Protein AF-Q8L2S4-F1 (afdb_monomer)

pLDDT: mean 97.11, std 3.98, range [62.53, 98.75]

Mean predicted aligned error: 3.47 Å

Organism: Escherichia coli (NCBI:txid562)

Structure (mmCIF, N/CA/C/O backbone):
data_AF-Q8L2S4-F1
#
_entry.id   AF-Q8L2S4-F1
#
loop_
_atom_site.group_PDB
_atom_site.id
_atom_site.type_symbol
_atom_site.label_atom_id
_atom_site.label_alt_id
_atom_site.label_comp_id
_atom_site.label_asym_id
_atom_site.label_entity_id
_atom_site.label_seq_id
_atom_site.pdbx_PDB_ins_code
_atom_site.Cartn_x
_atom_site.Cartn_y
_atom_site.Cartn_z
_atom_site.occupancy
_atom_site.B_iso_or_equiv
_atom_site.auth_seq_id
_atom_site.auth_comp_id
_atom_site.auth_asym_id
_atom_site.auth_atom_id
_atom_site.pdbx_PDB_model_num
ATOM 1 N N . HIS A 1 1 ? 4.670 1.038 -24.789 1.00 62.53 1 HIS A N 1
ATOM 2 C CA . HIS A 1 1 ? 5.705 1.836 -25.484 1.00 62.53 1 HIS A CA 1
ATOM 3 C C . HIS A 1 1 ? 5.325 3.302 -25.669 1.00 62.53 1 HIS A C 1
ATOM 5 O O . HIS A 1 1 ? 6.078 4.138 -25.204 1.00 62.53 1 HIS A O 1
ATOM 11 N N . ARG A 1 2 ? 4.176 3.656 -26.270 1.00 87.12 2 ARG A N 1
ATOM 12 C CA . ARG A 1 2 ? 3.848 5.075 -26.542 1.00 87.12 2 ARG A CA 1
ATOM 13 C C . ARG A 1 2 ? 3.612 5.957 -25.303 1.00 87.12 2 ARG A C 1
ATOM 15 O O . ARG A 1 2 ? 3.816 7.153 -25.403 1.00 87.12 2 ARG A O 1
ATOM 22 N N . THR A 1 3 ? 3.218 5.381 -24.165 1.00 95.31 3 THR A N 1
ATOM 23 C CA . THR A 1 3 ? 2.915 6.145 -22.934 1.00 95.31 3 THR A CA 1
ATOM 24 C C . THR A 1 3 ? 4.003 6.004 -21.869 1.00 95.31 3 THR A C 1
ATOM 26 O O . THR A 1 3 ? 4.520 6.996 -21.376 1.00 95.31 3 THR A O 1
ATOM 29 N N . ILE A 1 4 ? 4.390 4.766 -21.539 1.00 97.12 4 ILE A N 1
ATOM 30 C CA . ILE A 1 4 ? 5.335 4.497 -20.441 1.00 97.12 4 ILE A CA 1
ATOM 31 C C . ILE A 1 4 ? 6.763 4.950 -20.766 1.00 97.12 4 ILE A C 1
ATOM 33 O O . ILE A 1 4 ? 7.438 5.501 -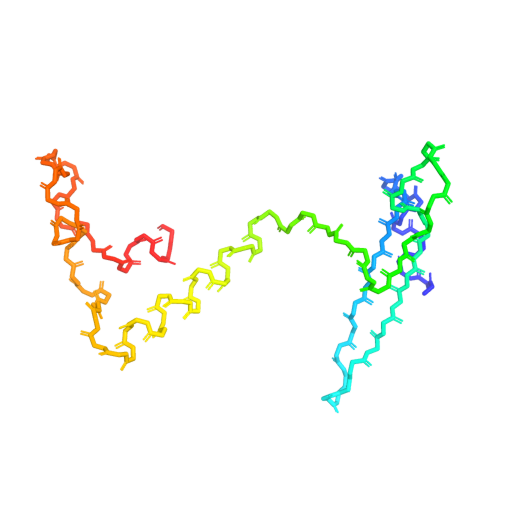19.907 1.00 97.12 4 ILE A O 1
ATOM 37 N N . THR A 1 5 ? 7.235 4.746 -21.999 1.00 95.44 5 THR A N 1
ATOM 38 C CA . THR A 1 5 ? 8.617 5.098 -22.356 1.00 95.44 5 THR A CA 1
ATOM 39 C C . THR A 1 5 ? 8.853 6.617 -22.294 1.00 95.44 5 THR A C 1
ATOM 41 O O . THR A 1 5 ? 9.822 7.001 -21.643 1.00 95.44 5 THR A O 1
ATOM 44 N N . PRO A 1 6 ? 7.978 7.486 -22.849 1.00 97.31 6 PRO A N 1
ATOM 45 C CA . PRO A 1 6 ? 8.102 8.932 -22.644 1.00 97.31 6 PRO A CA 1
ATOM 46 C C . PRO A 1 6 ? 8.023 9.350 -21.171 1.00 97.31 6 PRO A C 1
ATOM 48 O O . PRO A 1 6 ? 8.854 10.136 -20.732 1.00 97.31 6 PRO A O 1
ATOM 51 N N . LEU A 1 7 ? 7.103 8.767 -20.387 1.00 98.06 7 LEU A N 1
ATOM 52 C CA . LEU A 1 7 ? 6.988 9.041 -18.948 1.00 98.06 7 LEU A CA 1
ATOM 53 C C . LEU A 1 7 ? 8.299 8.756 -18.203 1.00 98.06 7 LEU A C 1
ATOM 55 O O . LEU A 1 7 ? 8.754 9.571 -17.406 1.00 98.06 7 LEU A O 1
ATOM 59 N N . MET A 1 8 ? 8.917 7.599 -18.459 1.00 97.94 8 MET A N 1
ATOM 60 C CA . MET A 1 8 ? 10.182 7.241 -17.817 1.00 97.94 8 MET A CA 1
ATOM 61 C C . MET A 1 8 ? 11.315 8.198 -18.194 1.00 97.94 8 MET A C 1
ATOM 63 O O . MET A 1 8 ? 12.145 8.502 -17.344 1.00 97.94 8 MET A O 1
ATOM 67 N N . GLN A 1 9 ? 11.348 8.674 -19.443 1.00 96.94 9 GLN A N 1
ATOM 68 C CA . GLN A 1 9 ? 12.338 9.653 -19.896 1.00 96.94 9 GLN A CA 1
ATOM 69 C C . GLN A 1 9 ? 12.138 11.011 -19.219 1.00 96.94 9 GLN A C 1
ATOM 71 O O . GLN A 1 9 ? 13.094 11.569 -18.692 1.00 96.94 9 GLN A O 1
ATOM 76 N N . GLU A 1 10 ? 10.904 11.515 -19.197 1.00 98.06 10 GLU A N 1
ATOM 77 C CA . GLU A 1 10 ? 10.555 12.811 -18.606 1.00 98.06 10 GLU A CA 1
ATOM 78 C C . GLU A 1 10 ? 10.840 12.858 -17.098 1.00 98.06 10 GLU A C 1
ATOM 80 O O . GLU A 1 10 ? 11.341 13.855 -16.588 1.00 98.06 10 GLU A O 1
ATOM 85 N N . GLN A 1 11 ? 10.561 11.760 -16.392 1.00 98.25 11 GLN A N 1
ATOM 86 C CA . GLN A 1 11 ? 10.706 11.661 -14.936 1.00 98.25 11 GLN A CA 1
ATOM 87 C C . GLN A 1 11 ? 12.039 11.032 -14.496 1.00 98.25 11 GLN A C 1
ATOM 89 O O . GLN A 1 11 ? 12.223 10.752 -13.313 1.00 98.25 11 GLN A O 1
ATOM 94 N N . ALA A 1 12 ? 12.954 10.766 -15.437 1.00 97.81 12 ALA A N 1
ATOM 95 C CA . ALA A 1 12 ? 14.228 10.084 -15.193 1.00 97.81 12 ALA A CA 1
ATOM 96 C C . ALA A 1 12 ? 14.089 8.782 -14.367 1.00 97.81 12 ALA A C 1
ATOM 98 O O . ALA A 1 12 ? 14.913 8.482 -13.502 1.00 97.81 12 ALA A O 1
ATOM 99 N N . ILE A 1 13 ? 13.039 7.993 -14.632 1.00 98.31 13 ILE A N 1
ATOM 100 C CA . ILE A 1 13 ? 12.745 6.758 -13.893 1.00 98.31 13 ILE A CA 1
ATOM 101 C C . ILE A 1 13 ? 13.683 5.645 -14.384 1.00 98.31 13 ILE A C 1
ATOM 103 O O . ILE A 1 13 ? 13.612 5.265 -15.558 1.00 98.31 13 ILE A O 1
ATOM 107 N N . PRO A 1 14 ? 14.530 5.066 -13.513 1.00 97.88 14 PRO A N 1
ATOM 108 C CA . PRO A 1 14 ? 15.558 4.115 -13.934 1.00 97.88 14 PRO A CA 1
ATOM 109 C C . PRO A 1 14 ? 15.007 2.746 -14.339 1.00 97.88 14 PRO A C 1
ATOM 111 O O . PRO A 1 14 ? 15.584 2.086 -15.205 1.00 97.88 14 PRO A O 1
ATOM 114 N N . GLY A 1 15 ? 13.887 2.323 -13.755 1.00 98.19 15 GLY A N 1
ATOM 115 C CA . GLY A 1 15 ? 13.252 1.045 -14.039 1.00 98.19 15 GLY A CA 1
ATOM 116 C C . GLY A 1 15 ? 11.784 1.043 -13.639 1.00 98.19 15 GLY A C 1
ATOM 117 O O . GLY A 1 15 ? 11.393 1.692 -12.673 1.00 98.19 15 GLY A O 1
ATOM 118 N N . MET A 1 16 ? 10.960 0.330 -14.404 1.00 98.50 16 MET A N 1
ATOM 119 C CA . MET A 1 16 ? 9.521 0.246 -14.168 1.00 98.50 16 MET A CA 1
ATOM 120 C C . MET A 1 16 ? 8.986 -1.126 -14.576 1.00 98.50 16 MET A C 1
ATOM 122 O O . MET A 1 16 ? 9.360 -1.659 -15.622 1.00 98.50 16 MET A O 1
ATOM 126 N N . ALA A 1 17 ? 8.073 -1.667 -13.772 1.00 98.44 17 ALA A N 1
ATOM 127 C CA . ALA A 1 17 ? 7.230 -2.801 -14.127 1.00 98.44 17 ALA A CA 1
ATOM 128 C C . ALA A 1 17 ? 5.765 -2.348 -14.163 1.00 98.44 17 ALA A C 1
ATOM 130 O O . ALA A 1 17 ? 5.309 -1.635 -13.273 1.00 98.44 17 ALA A O 1
ATOM 131 N N . VAL A 1 18 ? 5.025 -2.758 -15.193 1.00 98.25 18 VAL A N 1
ATOM 132 C CA . VAL A 1 18 ? 3.602 -2.442 -15.363 1.00 98.25 18 VAL A CA 1
ATOM 133 C C . VAL A 1 18 ? 2.834 -3.725 -15.638 1.00 98.25 18 VAL A C 1
ATOM 135 O O . VAL A 1 18 ? 3.200 -4.493 -16.529 1.00 98.25 18 VAL A O 1
ATOM 138 N N . ALA A 1 19 ? 1.742 -3.924 -14.903 1.00 97.94 19 ALA A N 1
ATOM 139 C CA . ALA A 1 19 ? 0.744 -4.944 -15.189 1.00 97.94 19 ALA A CA 1
ATOM 140 C C . ALA A 1 19 ? -0.548 -4.280 -15.685 1.00 97.94 19 ALA A C 1
ATOM 142 O O . ALA A 1 19 ? -1.051 -3.348 -15.060 1.00 97.94 19 ALA A O 1
ATOM 143 N N . VAL A 1 20 ? -1.097 -4.770 -16.795 1.00 98.06 20 VAL A N 1
ATOM 144 C CA . VAL A 1 20 ? -2.416 -4.384 -17.310 1.00 98.06 20 VAL A CA 1
ATOM 145 C C . VAL A 1 20 ? -3.314 -5.609 -17.255 1.00 98.06 20 VAL A C 1
ATOM 147 O O . VAL A 1 20 ? -3.002 -6.626 -17.870 1.00 98.06 20 VAL A O 1
ATOM 150 N N . ILE A 1 21 ? -4.430 -5.520 -16.534 1.00 98.19 21 ILE A N 1
ATOM 151 C CA . ILE A 1 21 ? -5.447 -6.571 -16.517 1.00 98.19 21 ILE A CA 1
ATOM 152 C C . ILE A 1 21 ? -6.534 -6.182 -17.518 1.00 98.19 21 ILE A C 1
ATOM 154 O O . ILE A 1 21 ? -7.212 -5.173 -17.340 1.00 98.19 21 ILE A O 1
ATOM 158 N N . TYR A 1 22 ? -6.703 -6.977 -18.573 1.00 97.94 22 TYR A N 1
ATOM 159 C CA . TYR A 1 22 ? -7.706 -6.745 -19.611 1.00 97.94 22 TYR A CA 1
ATOM 160 C C . TYR A 1 22 ? -8.482 -8.029 -19.884 1.00 97.94 22 TYR A C 1
ATOM 162 O O . TYR A 1 22 ? -7.886 -9.080 -20.109 1.00 97.94 22 TYR A O 1
ATOM 170 N N . GLN A 1 23 ? -9.817 -7.954 -19.826 1.00 97.75 23 GLN A N 1
ATOM 171 C CA . GLN A 1 23 ? -10.706 -9.117 -19.983 1.00 97.75 23 GLN A CA 1
ATOM 172 C C . GLN A 1 23 ? -10.299 -10.304 -19.083 1.00 97.75 23 GLN A C 1
ATOM 174 O O . GLN A 1 23 ? -10.255 -11.454 -19.516 1.00 97.75 23 GLN A O 1
ATOM 179 N N . GLY A 1 24 ? -9.939 -10.00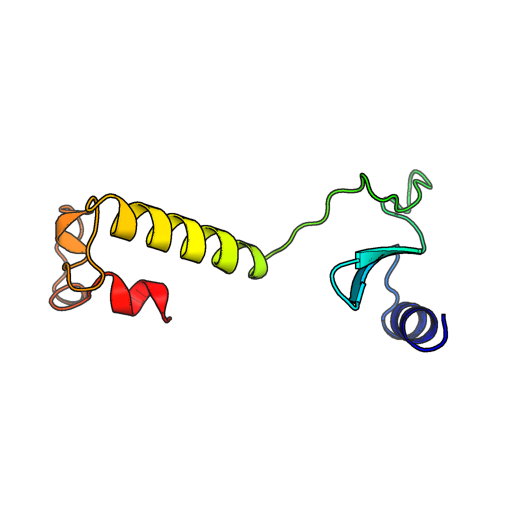9 -17.829 1.00 97.69 24 GLY A N 1
ATOM 180 C CA . GLY A 1 24 ? -9.512 -11.007 -16.842 1.00 97.69 24 GLY A CA 1
ATOM 181 C C . GLY A 1 24 ? -8.109 -11.587 -17.058 1.00 97.69 24 GLY A C 1
ATOM 182 O O . GLY A 1 24 ? -7.693 -12.441 -16.281 1.00 97.69 24 GLY A O 1
ATOM 183 N N . LYS A 1 25 ? -7.361 -11.138 -18.075 1.00 98.12 25 LYS A N 1
ATOM 184 C CA . LYS A 1 25 ? -6.007 -11.623 -18.373 1.00 98.12 25 LYS A CA 1
ATOM 185 C C . LYS A 1 25 ? -4.951 -10.582 -18.001 1.00 98.12 25 LYS A C 1
ATOM 187 O O . LYS A 1 25 ? -5.096 -9.421 -18.396 1.00 98.12 25 LYS A O 1
ATOM 192 N N . PRO A 1 26 ? -3.892 -10.966 -17.269 1.00 97.94 26 PRO A N 1
ATOM 193 C CA . PRO A 1 26 ? -2.788 -10.069 -16.975 1.00 97.94 26 PRO A CA 1
ATOM 194 C C . PRO A 1 26 ? -1.787 -10.019 -18.136 1.00 97.94 26 PRO A C 1
ATOM 196 O O . PRO A 1 26 ? -1.422 -11.042 -18.715 1.00 97.94 26 PRO A O 1
ATOM 199 N N . TYR A 1 27 ? -1.304 -8.818 -18.433 1.00 98.00 27 TYR A N 1
ATOM 200 C CA . TYR A 1 27 ? -0.211 -8.549 -19.361 1.00 98.00 27 TYR A CA 1
ATOM 201 C C . TYR A 1 27 ? 0.863 -7.759 -18.624 1.00 98.00 27 TYR A C 1
ATOM 203 O O . TYR A 1 27 ? 0.559 -6.747 -17.994 1.00 98.00 27 TYR A O 1
ATOM 211 N N . TYR A 1 28 ? 2.110 -8.210 -18.707 1.00 97.81 28 TYR A N 1
ATOM 212 C CA . TYR A 1 28 ? 3.225 -7.638 -17.957 1.00 97.81 28 TYR A CA 1
ATOM 213 C C . TYR A 1 28 ? 4.248 -7.019 -18.896 1.00 97.81 28 TYR A C 1
ATOM 215 O O . TYR A 1 28 ? 4.583 -7.592 -19.933 1.00 97.81 28 TYR A O 1
ATOM 223 N N . PHE A 1 29 ? 4.789 -5.880 -18.488 1.00 98.06 29 PHE A N 1
ATOM 224 C CA . PHE A 1 29 ? 5.786 -5.142 -19.243 1.00 98.06 29 PHE A CA 1
ATOM 225 C C . PHE A 1 29 ? 6.847 -4.606 -18.286 1.00 98.06 29 PHE A C 1
ATOM 227 O O . PHE A 1 29 ? 6.507 -4.073 -17.229 1.00 98.06 29 PHE A O 1
ATOM 234 N N . THR A 1 30 ? 8.120 -4.734 -18.649 1.00 98.25 30 THR A N 1
ATOM 235 C CA . THR A 1 30 ? 9.240 -4.230 -17.849 1.00 98.25 30 THR A CA 1
ATOM 236 C C . THR A 1 30 ? 10.155 -3.351 -18.692 1.00 98.25 30 THR A C 1
ATOM 238 O O . THR A 1 30 ? 10.309 -3.555 -19.898 1.00 98.25 30 THR A O 1
ATOM 241 N N . TRP A 1 31 ? 10.754 -2.349 -18.053 1.00 98.31 31 TRP A N 1
ATOM 242 C CA . TRP A 1 31 ? 11.713 -1.431 -18.660 1.00 98.31 31 TRP A CA 1
ATOM 243 C C . TRP A 1 31 ? 12.837 -1.111 -17.685 1.00 98.31 31 TRP A C 1
ATOM 245 O O . TRP A 1 31 ? 12.618 -1.026 -16.477 1.00 98.31 31 TRP A O 1
ATOM 255 N N . GLY A 1 32 ? 14.017 -0.833 -18.238 1.00 97.81 32 GLY A N 1
ATOM 256 C CA . GLY A 1 32 ? 15.134 -0.270 -17.490 1.00 97.81 32 GLY A CA 1
ATOM 257 C C . GLY A 1 32 ? 15.736 -1.228 -16.463 1.00 97.81 32 GLY A C 1
ATOM 258 O O . GLY A 1 32 ? 15.759 -2.447 -16.656 1.00 97.81 32 GLY A O 1
ATOM 259 N N . LYS A 1 33 ? 16.274 -0.652 -15.389 1.00 98.50 33 LYS A N 1
ATOM 260 C CA . LYS A 1 33 ? 17.098 -1.339 -14.394 1.00 98.50 33 LYS A CA 1
ATOM 261 C C . LYS A 1 33 ? 16.499 -1.209 -13.000 1.00 98.50 33 LYS A C 1
ATOM 263 O O . LYS A 1 33 ? 16.103 -0.120 -12.596 1.00 98.50 33 LYS A O 1
ATOM 268 N N . ALA A 1 34 ? 16.468 -2.323 -12.278 1.00 98.12 34 ALA A N 1
ATOM 269 C CA . ALA A 1 34 ? 16.159 -2.356 -10.853 1.00 98.12 34 ALA A CA 1
ATOM 270 C C . ALA A 1 34 ? 17.340 -1.833 -10.021 1.00 98.12 34 ALA A C 1
ATOM 272 O O . ALA A 1 34 ? 17.147 -1.229 -8.974 1.00 98.12 34 ALA A O 1
ATOM 273 N N . ASP A 1 35 ? 18.560 -2.038 -10.524 1.00 98.12 35 ASP A N 1
ATOM 274 C CA . ASP A 1 35 ? 19.797 -1.553 -9.925 1.00 98.12 35 ASP A CA 1
ATOM 275 C C . ASP A 1 35 ? 20.690 -0.976 -11.027 1.00 98.12 35 ASP A C 1
ATOM 277 O O . ASP A 1 35 ? 21.132 -1.686 -11.938 1.00 98.12 35 ASP A O 1
ATOM 281 N N . ILE A 1 36 ? 20.923 0.336 -10.971 1.00 97.31 36 ILE A N 1
ATOM 282 C CA . ILE A 1 36 ? 21.728 1.046 -11.969 1.00 97.31 36 ILE A CA 1
ATOM 283 C C . ILE A 1 36 ? 23.202 0.658 -11.844 1.00 97.31 36 ILE A C 1
ATOM 285 O O . ILE A 1 36 ? 23.848 0.427 -12.868 1.00 97.31 36 ILE A O 1
ATOM 289 N N . ALA A 1 37 ? 23.715 0.583 -10.613 1.00 97.81 37 ALA A N 1
ATOM 290 C CA . ALA A 1 37 ? 25.128 0.365 -10.328 1.00 97.81 37 ALA A CA 1
ATOM 291 C C . ALA A 1 37 ? 25.563 -1.043 -10.745 1.00 97.81 37 ALA A C 1
ATOM 293 O O . ALA A 1 37 ? 26.591 -1.203 -11.399 1.00 97.81 37 ALA A O 1
ATOM 294 N N . ASN A 1 38 ? 24.734 -2.044 -10.445 1.00 97.44 38 ASN A N 1
ATOM 295 C CA . ASN A 1 38 ? 25.002 -3.443 -10.788 1.00 97.44 38 ASN A CA 1
ATOM 296 C C . ASN A 1 38 ? 24.434 -3.860 -12.152 1.00 97.44 38 ASN A C 1
ATOM 298 O O . ASN A 1 38 ? 24.525 -5.020 -12.543 1.00 97.44 38 ASN A O 1
ATOM 302 N N . ASN A 1 39 ? 23.855 -2.919 -12.903 1.00 96.50 39 ASN A N 1
ATOM 303 C CA . ASN A 1 39 ? 23.273 -3.167 -14.220 1.00 96.50 39 ASN A CA 1
ATOM 304 C C . ASN A 1 39 ? 22.188 -4.270 -14.227 1.00 96.50 39 ASN A C 1
ATOM 306 O O . ASN A 1 39 ? 22.041 -4.994 -15.213 1.00 96.50 39 ASN A O 1
ATOM 310 N N . HIS A 1 40 ? 21.414 -4.405 -13.146 1.00 98.25 40 HIS A N 1
ATOM 311 C CA . HIS A 1 40 ? 20.381 -5.437 -13.050 1.00 98.25 40 HIS A CA 1
ATOM 312 C C . HIS A 1 40 ? 19.072 -4.971 -13.697 1.00 98.25 40 HIS A C 1
ATOM 314 O O . HIS A 1 40 ? 18.543 -3.924 -13.309 1.00 98.25 40 HIS A O 1
ATOM 320 N N . PRO A 1 41 ? 18.513 -5.726 -14.660 1.00 98.44 41 PRO A N 1
ATOM 321 C CA . PRO A 1 41 ? 17.274 -5.350 -15.326 1.00 98.44 41 PRO A CA 1
ATOM 322 C C . PRO A 1 41 ? 16.069 -5.491 -14.394 1.00 98.44 41 PRO A C 1
ATOM 324 O O . PRO A 1 41 ? 16.055 -6.323 -13.486 1.00 98.44 41 PRO A O 1
ATOM 327 N N . VAL A 1 42 ? 15.018 -4.713 -14.662 1.00 98.62 42 VAL A N 1
ATOM 328 C CA . VAL A 1 42 ? 13.703 -4.997 -14.075 1.00 98.62 42 VAL A CA 1
ATOM 329 C C . VAL A 1 42 ? 13.133 -6.264 -14.707 1.00 98.62 42 VAL A C 1
ATOM 331 O O . VAL A 1 42 ? 13.038 -6.387 -15.931 1.00 98.62 42 VAL A O 1
ATOM 334 N N . THR A 1 43 ? 12.700 -7.189 -13.861 1.00 98.38 43 THR A N 1
ATOM 335 C CA . THR A 1 43 ? 12.014 -8.426 -14.241 1.00 98.38 43 THR A CA 1
ATOM 336 C C . THR A 1 43 ? 10.660 -8.504 -13.538 1.00 98.38 43 THR A C 1
ATOM 338 O O . THR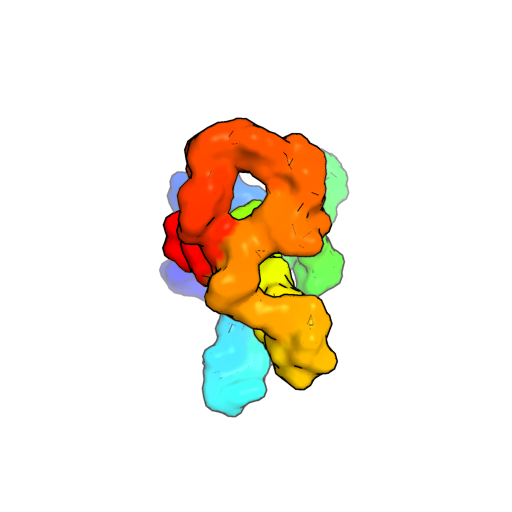 A 1 43 ? 10.343 -7.677 -12.684 1.00 98.38 43 THR A O 1
ATOM 341 N N . GLN A 1 44 ? 9.847 -9.511 -13.864 1.00 97.94 44 GLN A N 1
ATOM 342 C CA . GLN A 1 44 ? 8.602 -9.767 -13.125 1.00 97.94 44 GLN A CA 1
ATOM 343 C C . GLN A 1 44 ? 8.854 -10.196 -11.669 1.00 97.94 44 GLN A C 1
ATOM 345 O O . GLN A 1 44 ? 7.932 -10.176 -10.862 1.00 97.94 44 GLN A O 1
ATOM 350 N N . GLN A 1 45 ? 10.086 -10.587 -11.334 1.00 98.19 45 GLN A N 1
ATOM 351 C CA . GLN A 1 45 ? 10.496 -11.013 -9.998 1.00 98.19 45 GLN A CA 1
ATOM 352 C C . GLN A 1 45 ? 11.085 -9.861 -9.171 1.00 98.19 45 GLN A C 1
ATOM 354 O O . GLN A 1 45 ? 11.376 -10.039 -7.990 1.00 98.19 45 GLN A O 1
ATOM 359 N N . THR A 1 46 ? 11.286 -8.684 -9.770 1.00 98.44 46 THR A N 1
ATOM 360 C CA . THR A 1 46 ? 11.814 -7.513 -9.066 1.00 98.44 46 THR A CA 1
ATOM 361 C C . THR A 1 46 ? 10.814 -7.022 -8.019 1.00 98.44 46 THR A C 1
ATOM 363 O O . THR A 1 46 ? 9.662 -6.730 -8.337 1.00 98.44 46 THR A O 1
ATOM 366 N N . LEU A 1 47 ? 11.271 -6.884 -6.773 1.00 98.19 47 LEU A N 1
ATOM 367 C CA . LEU A 1 47 ? 10.500 -6.268 -5.696 1.00 98.19 47 LEU A CA 1
ATOM 368 C C . LEU A 1 47 ? 10.624 -4.742 -5.760 1.00 98.19 47 LEU A C 1
ATOM 370 O O . LEU A 1 47 ? 11.717 -4.212 -5.947 1.00 98.19 47 LEU A O 1
ATOM 374 N N . PHE A 1 48 ? 9.501 -4.052 -5.566 1.00 98.38 48 PHE A N 1
ATOM 375 C CA . PHE A 1 48 ? 9.429 -2.598 -5.436 1.00 98.38 48 PHE A CA 1
ATOM 376 C C . PHE A 1 48 ? 8.774 -2.237 -4.104 1.00 98.38 48 PHE A C 1
ATOM 378 O O . PHE A 1 48 ? 7.855 -2.920 -3.646 1.00 98.38 48 PHE A O 1
ATOM 385 N N . GLU A 1 49 ? 9.210 -1.138 -3.499 1.00 98.06 49 GLU A N 1
ATOM 386 C CA . GLU A 1 49 ? 8.537 -0.568 -2.336 1.00 98.06 49 GLU A CA 1
ATOM 387 C C . GLU A 1 49 ? 7.176 0.013 -2.753 1.00 98.06 49 GLU A C 1
ATOM 389 O O . GLU A 1 49 ? 7.094 0.906 -3.593 1.00 98.06 49 GLU A O 1
ATOM 394 N N . LEU A 1 50 ? 6.086 -0.497 -2.171 1.00 97.06 50 LEU A N 1
ATOM 395 C CA . LEU A 1 50 ? 4.716 -0.117 -2.552 1.00 97.06 50 LEU A CA 1
ATOM 396 C C . LEU A 1 50 ? 4.204 1.158 -1.858 1.00 97.06 50 LEU A C 1
ATOM 398 O O . LEU A 1 50 ? 3.178 1.724 -2.248 1.00 97.06 50 LEU A O 1
ATOM 402 N N . GLY A 1 51 ? 4.882 1.605 -0.798 1.00 97.44 51 GLY A N 1
ATOM 403 C CA . GLY A 1 51 ? 4.477 2.772 -0.015 1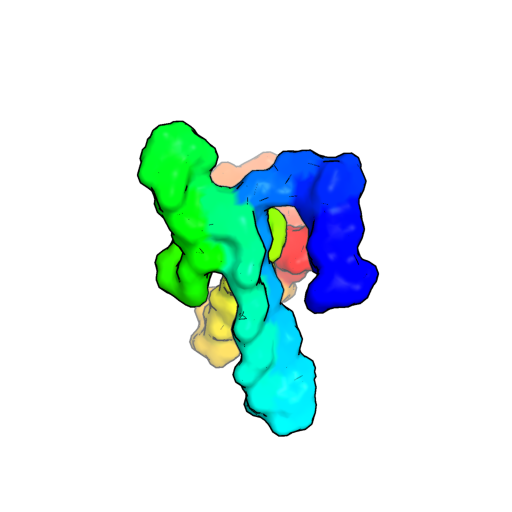.00 97.44 51 GLY A CA 1
ATOM 404 C C . GLY A 1 51 ? 3.022 2.688 0.469 1.00 97.44 51 GLY A C 1
ATOM 405 O O . GLY A 1 51 ? 2.587 1.686 1.034 1.00 97.44 51 GLY A O 1
ATOM 406 N N . SER A 1 52 ? 2.237 3.747 0.249 1.00 97.12 52 SER A N 1
ATOM 407 C CA . SER A 1 52 ? 0.836 3.804 0.700 1.00 97.12 52 SER A CA 1
ATOM 408 C C . SER A 1 52 ? -0.093 2.792 0.030 1.00 97.12 52 SER A C 1
ATOM 410 O O . SER A 1 52 ? -1.163 2.538 0.582 1.00 97.12 52 SER A O 1
ATOM 412 N N . VAL A 1 53 ? 0.304 2.165 -1.083 1.00 98.19 53 VAL A N 1
ATOM 413 C CA . VAL A 1 53 ? -0.467 1.053 -1.659 1.00 98.19 53 VAL A CA 1
ATOM 414 C C . VAL A 1 53 ? -0.554 -0.113 -0.667 1.00 98.19 53 VAL A C 1
ATOM 416 O O . VAL A 1 53 ? -1.583 -0.774 -0.620 1.00 98.19 53 VAL A O 1
ATOM 419 N N . SER A 1 54 ? 0.423 -0.293 0.231 1.00 98.38 54 SER A N 1
ATOM 420 C CA . SER A 1 54 ? 0.365 -1.295 1.308 1.00 98.38 54 SER A CA 1
ATOM 421 C C . SER A 1 54 ? -0.873 -1.168 2.212 1.00 98.38 54 SER A C 1
ATOM 423 O O . SER A 1 54 ? -1.315 -2.153 2.796 1.00 98.38 54 SER A O 1
ATOM 425 N N . LYS A 1 55 ? -1.492 0.019 2.312 1.00 97.44 55 LYS A N 1
ATOM 426 C CA . LYS A 1 55 ? -2.717 0.215 3.108 1.00 97.44 55 LYS A CA 1
ATOM 427 C C . LYS A 1 55 ? -3.912 -0.564 2.559 1.00 97.44 55 LYS A C 1
ATOM 429 O O . LYS A 1 55 ? -4.791 -0.917 3.337 1.00 97.44 55 LYS A O 1
ATOM 434 N N . THR A 1 56 ? -3.952 -0.863 1.259 1.00 98.12 56 THR A N 1
ATOM 435 C CA . THR A 1 56 ? -5.035 -1.677 0.684 1.00 98.12 56 THR A CA 1
ATOM 436 C C . THR A 1 56 ? -4.980 -3.109 1.215 1.00 98.12 56 THR A C 1
ATOM 438 O O . THR A 1 56 ? -6.018 -3.664 1.562 1.00 98.12 56 THR A O 1
ATOM 441 N N . PHE A 1 57 ? -3.777 -3.666 1.394 1.00 98.31 57 PHE A N 1
ATOM 442 C CA . PHE A 1 57 ? -3.571 -4.964 2.038 1.00 98.31 57 PHE A CA 1
ATOM 443 C C . PHE A 1 57 ? -4.030 -4.941 3.499 1.00 98.31 57 PHE A C 1
ATOM 445 O O . PHE A 1 57 ? -4.764 -5.834 3.915 1.00 98.31 57 PHE A O 1
ATOM 452 N N . ASN A 1 58 ? -3.684 -3.893 4.256 1.00 97.69 58 ASN A N 1
ATOM 453 C CA . ASN A 1 58 ? -4.179 -3.725 5.629 1.00 97.69 58 ASN A CA 1
ATOM 454 C C . ASN A 1 58 ? -5.710 -3.602 5.679 1.00 97.69 58 ASN A C 1
ATOM 456 O O . ASN A 1 58 ? -6.337 -4.161 6.574 1.00 97.69 58 ASN A O 1
ATOM 460 N N . GLY A 1 59 ? -6.319 -2.907 4.714 1.00 98.00 59 GLY A N 1
ATOM 461 C CA . GLY A 1 59 ? -7.773 -2.812 4.586 1.00 98.00 59 GLY A CA 1
ATOM 462 C C . GLY A 1 59 ? -8.428 -4.174 4.349 1.00 98.00 59 GLY A C 1
ATOM 463 O O . GLY A 1 59 ? -9.411 -4.501 5.011 1.00 98.00 59 GLY A O 1
ATOM 464 N N . VAL A 1 60 ? -7.853 -4.999 3.467 1.00 98.50 60 VAL A N 1
ATOM 465 C CA . VAL A 1 60 ? -8.318 -6.376 3.227 1.00 98.50 60 VAL A CA 1
ATOM 466 C C . VAL A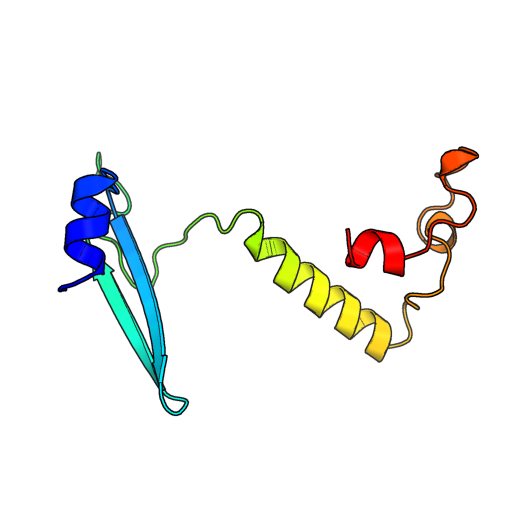 1 60 ? -8.157 -7.242 4.477 1.00 98.50 60 VAL A C 1
ATOM 468 O O . VAL A 1 60 ? -9.102 -7.931 4.846 1.00 98.50 60 VAL A O 1
ATOM 471 N N . LEU A 1 61 ? -7.012 -7.172 5.163 1.00 98.50 61 LEU A N 1
ATOM 472 C CA . LEU A 1 61 ? -6.788 -7.899 6.417 1.00 98.50 61 LEU A CA 1
ATOM 473 C C . LEU A 1 61 ? -7.801 -7.491 7.501 1.00 98.50 61 LEU A C 1
ATOM 475 O O . LEU A 1 61 ? -8.349 -8.346 8.190 1.00 98.50 61 LEU A O 1
ATOM 479 N N . GLY A 1 62 ? -8.103 -6.195 7.618 1.00 98.31 62 GLY A N 1
ATOM 480 C CA . GLY A 1 62 ? -9.162 -5.708 8.503 1.00 98.31 62 GLY A CA 1
ATOM 481 C C . GLY A 1 62 ? -10.543 -6.239 8.109 1.00 98.31 62 GLY A C 1
ATOM 482 O O . GLY A 1 62 ? -11.312 -6.655 8.973 1.00 98.31 62 GLY A O 1
ATOM 483 N N . GLY A 1 63 ? -10.846 -6.285 6.809 1.00 98.38 63 GLY A N 1
ATOM 484 C CA . GLY A 1 63 ? -12.058 -6.909 6.274 1.00 98.38 63 GLY A CA 1
ATOM 485 C C . GLY A 1 63 ? -12.180 -8.393 6.634 1.00 98.38 63 GLY A C 1
ATOM 486 O O . GLY A 1 63 ? -13.251 -8.833 7.048 1.00 98.38 63 GLY A O 1
ATOM 487 N N . ASP A 1 64 ? -11.084 -9.148 6.537 1.00 98.75 64 ASP A N 1
ATOM 488 C CA . ASP A 1 64 ? -11.028 -10.562 6.923 1.00 98.75 64 ASP A CA 1
ATOM 489 C C . ASP A 1 64 ? -11.289 -10.750 8.428 1.00 98.75 64 ASP A C 1
ATOM 491 O O . ASP A 1 64 ? -12.136 -11.556 8.809 1.00 98.75 64 ASP A O 1
ATOM 495 N N . ALA A 1 65 ? -10.669 -9.937 9.289 1.00 98.62 65 ALA A N 1
ATOM 496 C CA . ALA A 1 65 ? -10.919 -9.967 10.734 1.00 98.62 65 ALA A CA 1
ATOM 497 C C . ALA A 1 65 ? -12.385 -9.634 11.092 1.00 98.62 65 ALA A C 1
ATOM 499 O O . ALA A 1 65 ? -12.962 -10.229 12.006 1.00 98.62 65 ALA A O 1
ATOM 500 N N . ILE A 1 66 ? -13.028 -8.724 10.346 1.00 98.56 66 ILE A N 1
ATOM 501 C CA . ILE A 1 66 ? -14.470 -8.450 10.483 1.00 98.56 66 ILE A CA 1
ATOM 502 C C . ILE A 1 66 ? -15.289 -9.684 10.094 1.00 98.56 66 ILE A C 1
ATOM 504 O O . ILE A 1 66 ? -16.213 -10.055 10.818 1.00 98.56 66 ILE A O 1
ATOM 508 N N . ALA A 1 67 ? -14.951 -10.337 8.979 1.00 98.50 67 ALA A N 1
ATOM 509 C CA . ALA A 1 67 ? -15.645 -11.537 8.514 1.00 98.50 67 ALA A CA 1
ATOM 510 C C . ALA A 1 67 ? -15.516 -12.711 9.502 1.00 98.50 67 ALA A C 1
ATOM 512 O O . ALA A 1 67 ? -16.463 -13.479 9.668 1.00 98.50 67 ALA A O 1
ATOM 513 N N . ARG A 1 68 ? -14.382 -12.814 10.207 1.00 98.56 68 ARG A N 1
ATOM 514 C CA . ARG A 1 68 ? -14.155 -13.778 11.300 1.00 98.56 68 ARG A CA 1
ATOM 515 C C . ARG A 1 68 ? -14.863 -13.408 12.607 1.00 98.56 68 ARG A C 1
ATOM 517 O O . ARG A 1 68 ? -14.898 -14.217 13.530 1.00 98.56 68 ARG A O 1
ATOM 524 N N . GLY A 1 69 ? -15.429 -12.204 12.703 1.00 97.94 69 GLY A N 1
ATOM 525 C CA . GLY A 1 69 ? -16.062 -11.693 13.919 1.00 97.94 69 GLY A CA 1
ATOM 526 C C . GLY A 1 69 ? -15.076 -11.271 15.013 1.00 97.94 69 GLY A C 1
ATOM 527 O O . GLY A 1 69 ? -15.493 -11.057 16.150 1.00 97.94 69 GLY A O 1
ATOM 528 N N . GLU A 1 70 ? -13.790 -11.135 14.684 1.00 98.62 70 GLU A N 1
ATOM 529 C CA . GLU A 1 70 ? -12.726 -10.761 15.624 1.00 98.62 70 GLU A CA 1
ATOM 530 C C . GLU A 1 70 ? -12.783 -9.270 15.970 1.00 98.62 70 GLU A C 1
ATOM 532 O O . GLU A 1 70 ? -12.537 -8.885 17.114 1.00 98.62 70 GLU A O 1
ATOM 537 N N . ILE A 1 71 ? -13.167 -8.437 14.994 1.00 98.44 71 ILE A N 1
ATOM 538 C CA . ILE A 1 71 ? -13.332 -6.991 15.164 1.00 98.44 71 ILE A CA 1
ATOM 539 C C . ILE A 1 71 ? -14.641 -6.475 14.559 1.00 98.44 71 ILE A C 1
ATOM 541 O O . ILE A 1 71 ? -15.211 -7.077 13.651 1.00 98.44 71 ILE A O 1
ATOM 545 N N . LYS A 1 72 ? -15.111 -5.312 15.022 1.00 98.62 72 LYS A N 1
ATOM 546 C CA . LYS A 1 72 ? -16.194 -4.548 14.386 1.00 98.62 72 LYS A CA 1
ATOM 547 C C . LYS A 1 72 ? -15.717 -3.137 14.085 1.00 98.62 72 LYS A C 1
ATOM 549 O O . LYS A 1 72 ? -15.127 -2.488 14.941 1.00 98.62 72 LYS A O 1
ATOM 554 N N . LEU A 1 73 ? -16.077 -2.600 12.919 1.00 98.31 73 LEU A N 1
ATOM 555 C CA . LEU A 1 73 ? -15.780 -1.201 12.570 1.00 98.31 73 LEU A CA 1
ATOM 556 C C . LEU A 1 73 ? -16.360 -0.199 13.585 1.00 98.31 73 LEU A C 1
ATOM 558 O O . LEU A 1 73 ? -15.821 0.890 13.765 1.00 98.31 73 LEU A O 1
ATOM 562 N N . SER A 1 74 ? -17.441 -0.573 14.274 1.00 98.31 74 SER A N 1
ATOM 563 C CA . SER A 1 74 ? -18.067 0.234 15.321 1.00 98.31 74 SER A CA 1
ATOM 564 C C . SER A 1 74 ? -17.372 0.166 16.683 1.00 98.31 74 SER A C 1
ATOM 566 O O . SER A 1 74 ? -17.739 0.940 17.566 1.00 98.31 74 SER A O 1
ATOM 568 N N . ASP A 1 75 ? -16.436 -0.764 16.891 1.00 98.25 75 ASP A N 1
ATOM 569 C CA . ASP A 1 75 ? -15.743 -0.891 18.171 1.00 98.25 75 ASP A CA 1
ATOM 570 C C . ASP A 1 75 ? -14.876 0.348 18.446 1.00 98.25 75 ASP A C 1
ATOM 572 O O . ASP A 1 75 ? -14.235 0.864 17.521 1.00 98.25 75 ASP A O 1
ATOM 576 N N . PRO A 1 76 ? -14.809 0.817 19.706 1.00 97.94 76 PRO A N 1
ATOM 577 C CA . PRO A 1 76 ? -13.851 1.842 20.089 1.00 97.94 76 PRO A CA 1
ATOM 578 C C . PRO A 1 76 ? -12.426 1.288 19.988 1.00 97.94 76 PRO A C 1
ATOM 580 O O . PRO A 1 76 ? -12.177 0.133 20.335 1.00 97.94 76 PRO A O 1
ATOM 583 N N . VAL A 1 77 ? -11.471 2.117 19.564 1.00 97.25 77 VAL A N 1
ATOM 584 C CA . VAL A 1 77 ? -10.060 1.700 19.414 1.00 97.25 77 VAL A CA 1
ATOM 585 C C . VAL A 1 77 ? -9.455 1.209 20.735 1.00 97.25 77 VAL A C 1
ATOM 587 O O . VAL A 1 77 ? -8.654 0.278 20.752 1.00 97.25 77 VAL A O 1
ATOM 590 N N . THR A 1 78 ? -9.919 1.763 21.856 1.00 97.38 78 THR A N 1
ATOM 591 C CA . THR A 1 78 ? -9.494 1.402 23.216 1.00 97.38 78 THR A CA 1
ATOM 592 C C . THR A 1 78 ? -9.882 -0.020 23.624 1.00 97.38 78 THR A C 1
ATOM 594 O O . THR A 1 78 ? -9.300 -0.558 24.560 1.00 97.38 78 THR A O 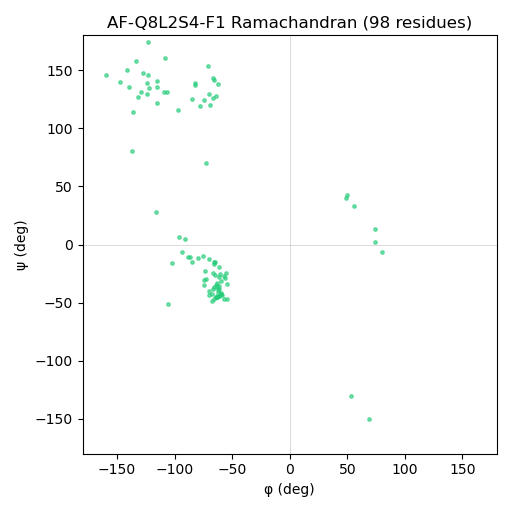1
ATOM 597 N N . LYS A 1 79 ? -10.819 -0.668 22.914 1.00 97.38 79 LYS A N 1
ATOM 598 C CA . LYS A 1 79 ? -11.130 -2.094 23.106 1.00 97.38 79 LYS A CA 1
ATOM 599 C C . LYS A 1 79 ? -9.939 -2.989 22.750 1.00 97.38 79 LYS A C 1
ATOM 601 O O . LYS A 1 79 ? -9.755 -4.020 23.385 1.00 97.38 79 LYS A O 1
ATOM 606 N N . TYR A 1 80 ? -9.160 -2.600 21.739 1.00 97.06 80 TYR A N 1
ATOM 607 C CA . TYR A 1 80 ? -8.020 -3.370 21.225 1.00 97.06 80 TYR A CA 1
ATOM 608 C C . TYR A 1 80 ? -6.672 -2.831 21.696 1.00 97.06 80 TYR A C 1
ATOM 610 O O . TYR A 1 80 ? -5.674 -3.538 21.612 1.00 97.06 80 TYR A O 1
ATOM 618 N N . TRP A 1 81 ? -6.646 -1.599 22.207 1.00 97.31 81 TRP A N 1
ATOM 619 C CA . TRP A 1 81 ? -5.461 -0.997 22.807 1.00 97.31 81 TRP A CA 1
ATOM 620 C C . TRP A 1 81 ? -5.835 -0.260 24.109 1.00 97.31 81 TRP A C 1
ATOM 622 O O . TRP A 1 81 ? -6.028 0.960 24.096 1.00 97.31 81 TRP A O 1
ATOM 632 N N . PRO A 1 82 ? -5.984 -0.988 25.235 1.00 95.81 82 PRO A N 1
ATOM 633 C CA . PRO A 1 82 ? -6.465 -0.432 26.506 1.00 95.81 82 PRO A CA 1
ATOM 634 C C . PRO A 1 82 ? -5.590 0.683 27.093 1.00 95.81 82 PRO A C 1
ATOM 636 O O . PRO A 1 82 ? -6.079 1.541 27.827 1.00 95.81 82 PRO A O 1
ATOM 639 N N . GLU A 1 83 ? -4.304 0.709 26.751 1.00 97.06 83 GLU A N 1
ATOM 640 C CA . GLU A 1 83 ? -3.341 1.720 27.185 1.00 97.06 83 GLU A CA 1
ATOM 641 C C . GLU A 1 83 ? -3.585 3.103 26.548 1.00 97.06 83 GLU A C 1
ATOM 643 O O . GLU A 1 83 ? -3.052 4.106 27.032 1.00 97.06 83 GLU A O 1
ATOM 648 N N . LEU A 1 84 ? -4.430 3.203 25.510 1.00 96.12 84 LEU A N 1
ATOM 649 C CA . LEU A 1 84 ? -4.871 4.474 24.919 1.00 96.12 84 LEU A CA 1
ATOM 650 C C . LEU A 1 84 ? -5.869 5.211 25.835 1.00 96.12 84 LEU A C 1
ATOM 652 O O . LEU A 1 84 ? -7.053 5.345 25.534 1.00 96.12 84 LEU A O 1
ATOM 656 N N . THR A 1 85 ? -5.382 5.726 26.963 1.00 95.69 85 THR A N 1
ATOM 657 C CA . THR A 1 85 ? -6.206 6.345 28.023 1.00 95.69 85 THR A CA 1
ATOM 658 C C . THR A 1 85 ? -6.506 7.835 27.819 1.00 95.69 85 THR A C 1
ATOM 660 O O . THR A 1 85 ? -7.341 8.407 28.524 1.00 95.69 85 THR A O 1
ATOM 663 N N . GLY A 1 86 ? -5.846 8.492 26.862 1.00 96.69 86 GLY A N 1
ATOM 664 C CA . GLY A 1 86 ? -6.047 9.916 26.585 1.00 96.69 86 GLY A CA 1
ATOM 665 C C . GLY A 1 86 ? -7.479 10.238 26.137 1.00 96.69 86 GLY A C 1
ATOM 666 O O . GLY A 1 86 ? -8.051 9.531 25.308 1.00 96.69 86 GLY A O 1
ATOM 667 N N . LYS A 1 87 ? -8.056 11.342 26.639 1.00 95.75 87 LYS A N 1
ATOM 668 C CA . LYS A 1 87 ? -9.437 11.762 26.317 1.00 95.75 87 LYS A CA 1
ATOM 669 C C . LYS A 1 87 ? -9.689 11.925 24.814 1.00 95.75 87 LYS A C 1
ATOM 671 O O . LYS A 1 87 ? -10.804 11.689 24.369 1.00 95.75 87 LYS A O 1
ATOM 676 N N . GLN A 1 88 ? -8.664 12.270 24.035 1.00 95.50 88 GLN A N 1
ATOM 677 C CA . GLN A 1 88 ? -8.740 12.400 22.577 1.00 95.50 88 GLN A CA 1
ATOM 678 C C . GLN A 1 88 ? -9.113 11.096 21.851 1.00 95.50 88 GLN A C 1
ATOM 680 O O . GLN A 1 88 ? -9.566 11.145 20.713 1.00 95.50 88 GLN A O 1
ATOM 685 N N . TRP A 1 89 ? -8.941 9.938 22.496 1.00 96.56 89 TRP A N 1
ATOM 686 C CA . TRP A 1 89 ? -9.298 8.632 21.935 1.00 96.56 89 TRP A CA 1
ATOM 687 C C . TRP A 1 89 ? -10.744 8.224 22.231 1.00 96.56 89 TRP A C 1
ATOM 689 O O . TRP A 1 89 ? -11.249 7.262 21.647 1.00 96.56 89 TRP A O 1
ATOM 699 N N . GLN A 1 90 ? -11.438 8.945 23.117 1.00 93.75 90 GLN A N 1
ATOM 700 C CA . GLN A 1 90 ? -12.837 8.666 23.423 1.00 93.75 90 GLN A CA 1
ATOM 701 C C . GLN A 1 90 ? -13.702 8.898 22.182 1.00 93.75 90 GLN A C 1
ATOM 703 O O . GLN A 1 90 ? -13.648 9.946 21.547 1.00 93.75 90 GLN A O 1
ATOM 708 N N . GLY A 1 91 ? -14.510 7.899 21.827 1.00 93.25 91 GLY A N 1
ATOM 709 C CA . GLY A 1 91 ? -15.381 7.959 20.652 1.00 93.25 91 GLY A CA 1
ATOM 710 C C . GLY A 1 91 ? -14.689 7.663 19.317 1.00 93.25 91 GLY A C 1
ATOM 711 O O . GLY A 1 91 ? -15.391 7.513 18.316 1.00 93.25 91 GLY A O 1
ATOM 712 N N . ILE A 1 92 ? -13.360 7.501 19.280 1.00 98.06 92 ILE A N 1
ATOM 713 C CA . ILE A 1 92 ? -12.660 7.038 18.078 1.00 98.06 92 ILE A CA 1
ATOM 714 C C . ILE A 1 92 ? -12.913 5.540 17.893 1.00 98.06 92 ILE A C 1
ATOM 716 O O . ILE A 1 92 ? -12.662 4.732 18.790 1.00 98.06 92 ILE A O 1
ATOM 720 N N . ARG A 1 93 ? -13.432 5.174 16.719 1.00 98.38 93 ARG A N 1
ATOM 721 C CA . ARG A 1 93 ? -13.766 3.798 16.342 1.00 98.38 93 ARG A CA 1
ATOM 722 C C . ARG A 1 93 ? -12.781 3.269 15.312 1.00 98.38 93 ARG A C 1
ATOM 724 O O . ARG A 1 93 ? -12.161 4.059 14.602 1.00 98.38 93 ARG A O 1
ATOM 731 N N . LEU A 1 94 ? -12.700 1.947 15.174 1.00 98.19 94 LEU A N 1
ATOM 732 C CA . LEU A 1 94 ? -11.894 1.320 14.121 1.00 98.19 94 LEU A CA 1
ATOM 733 C C . LEU A 1 94 ? -12.255 1.834 12.717 1.00 98.19 94 LEU A C 1
ATOM 735 O O . LEU A 1 94 ? -11.361 2.002 11.893 1.00 98.19 94 LEU A O 1
ATOM 739 N N . LEU A 1 95 ? -13.533 2.157 12.466 1.00 98.38 95 LEU A N 1
ATOM 740 C CA . LEU A 1 95 ? -13.973 2.782 11.215 1.00 98.38 95 LEU A CA 1
ATOM 741 C C . LEU A 1 95 ? -13.199 4.063 10.896 1.00 98.38 95 LEU A C 1
ATOM 743 O O . LEU A 1 95 ? -12.749 4.212 9.769 1.00 98.38 95 LEU A O 1
ATOM 747 N N . HIS A 1 96 ? -13.032 4.955 11.878 1.00 98.12 96 HIS A N 1
ATOM 748 C CA . HIS A 1 96 ? -12.374 6.243 11.657 1.00 98.12 96 HIS A CA 1
ATOM 749 C C . HIS A 1 96 ? -10.930 6.032 11.190 1.00 98.12 96 HIS A C 1
ATOM 751 O O . HIS A 1 96 ? -10.523 6.616 10.201 1.00 98.12 96 HIS A O 1
ATOM 757 N N . LEU A 1 97 ? -10.195 5.109 11.822 1.00 97.25 97 LEU A N 1
ATOM 758 C CA . LEU A 1 97 ? -8.822 4.791 11.414 1.00 97.25 97 LEU A CA 1
ATOM 759 C C . LEU A 1 97 ? -8.750 4.152 10.017 1.00 97.25 97 LEU A C 1
ATOM 761 O O . LEU A 1 97 ? -7.801 4.384 9.271 1.00 97.25 97 LEU A O 1
ATOM 765 N N . ALA A 1 98 ? -9.729 3.313 9.670 1.00 97.25 98 ALA A N 1
ATOM 766 C CA . ALA A 1 98 ? -9.753 2.591 8.400 1.00 97.25 98 ALA A CA 1
ATOM 767 C C . ALA A 1 98 ? -10.094 3.486 7.196 1.00 97.25 98 ALA A C 1
ATOM 769 O O . ALA A 1 98 ? -9.755 3.139 6.065 1.00 97.25 98 ALA A O 1
ATOM 770 N N . THR A 1 99 ? -10.755 4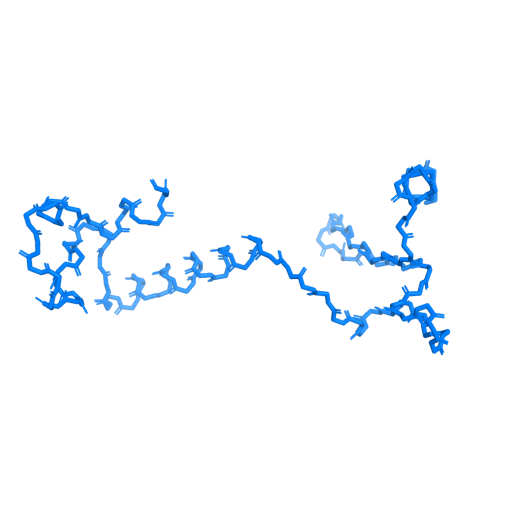.623 7.427 1.00 97.06 99 THR A N 1
ATOM 771 C CA . THR A 1 99 ? -11.212 5.551 6.381 1.00 97.06 99 THR A CA 1
ATOM 772 C C . THR A 1 99 ? -10.548 6.924 6.466 1.00 97.06 99 THR A C 1
ATOM 774 O O . THR A 1 99 ? -11.146 7.890 5.993 1.00 97.06 99 THR A O 1
ATOM 777 N N . TYR A 1 100 ? -9.322 6.964 7.007 1.00 84.50 100 TYR A N 1
ATOM 778 C CA . TYR A 1 100 ? -8.504 8.152 7.298 1.00 84.50 100 TYR A CA 1
ATOM 779 C C . TYR A 1 100 ? -8.933 8.924 8.553 1.00 84.50 100 TYR A C 1
ATOM 781 O O . TYR A 1 100 ? -10.029 9.527 8.555 1.00 84.50 100 TYR A O 1
#

Foldseek 3Di:
DVPVVVVCVVVVPQKDKDWDQDPNDIDIDIDHAPDPVVRHGDDPPDDDDPPPVVLVVVLVVVVVCVVVVVDDQQAQPCVVVVVPPDPVSPRHGNVVVSVD

Solvent-accessible surface area (backbone atoms only — not comparable to full-atom values): 6170 Å² total; per-residue (Å²): 106,92,62,60,53,57,50,30,62,78,68,68,52,61,44,48,77,48,77,48,76,55,96,90,40,80,45,79,48,63,38,58,26,72,34,76,90,80,66,35,62,35,50,97,83,59,85,76,88,61,66,77,60,52,52,57,57,53,50,50,53,53,50,51,37,38,75,72,64,78,48,53,54,82,39,49,47,44,81,82,40,70,85,60,71,56,74,88,48,65,90,40,25,43,42,50,69,75,70,104

Secondary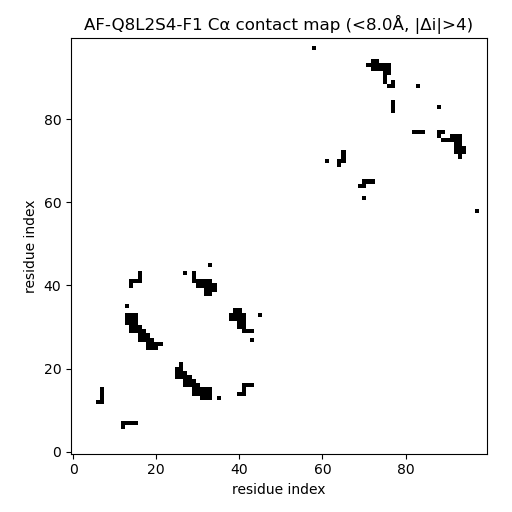 structure (DSSP, 8-state):
-TTHHHHHHHTT-SEEEEEEEETTEEEEEEEEEEETTTTEEP-TT-----GGGHHHHHHHHHHHHHHTTS--TTSBGGGT-TT--SGGGTT-BHHHHHT-

Radius of gyration: 20.75 Å; Cα contacts (8 Å, |Δi|>4): 92; chains: 1; bounding box: 43×27×55 Å

Sequence (100 aa):
HRTITPLMQEQAIPGMAVAVI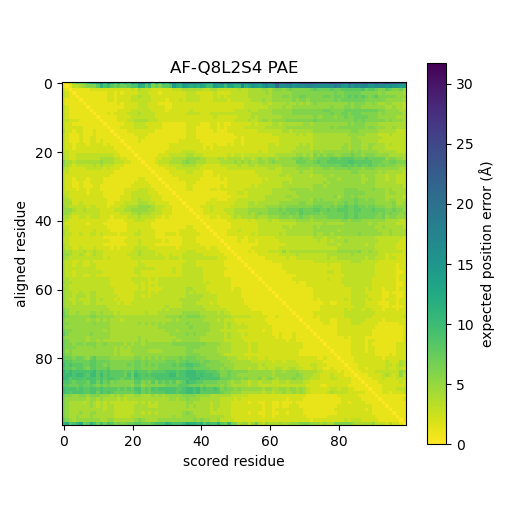YQGKPYYFTWGKADIANNHPVTQQTLFELGSVSKTFNGVLGGDAIARGEIKLSDPVTKYWPELTGKQWQGIRLLHLATY

InterPro domains:
  IPR001466 Beta-lactamase-related [PF00144] (2-100)
  IPR001586 Beta-lactamase, class-C active site [PS00336] (48-55)
  IPR012338 Beta-lactamase/transpeptidase-like [G3DSA:3.40.710.10] (1-100)
  IPR012338 Beta-lactamase/transpeptidase-like [SSF56601] (2-100)
  IPR050491 Beta-lactamase AmpC-like [PTHR46825] (4-99)

Nearest PDB structures (foldseek):
  8kem-assembly1_B  TM=9.968E-01  e=1.072E-11  Bacillus amyloliquefaciens
  4kg6-assembly4_D  TM=9.970E-01  e=3.318E-11  Escherichia coli K-12
  6lc7-assembly2_B  TM=9.931E-01  e=5.647E-11  Enterobacter cloacae
  8fqs-assembly1_B  TM=9.536E-01  e=2.510E-06  Acinetobacter baumannii
  7mqn-assembly2_B  TM=9.314E-01  e=1.615E-05  Cereibacter sphaeroides 2.4.1